Protein AF-A0A429SFB3-F1 (afdb_monomer_lite)

Secondary structure (DSSP, 8-state):
-PPPPP---GGG-PPPPPPPPPEEEEE-TTT--EEEEETTB-B-TTT--B--GGGSSSPPPPGGG-TTPPPTT-PPP--PPPPPPP----

pLDDT: mean 82.25, std 15.4, range [48.03, 98.44]

Sequence (90 aa):
MTPRPTRADPSAAAPAPLPAPEITEAECRRCGTYIAGLDGRYACGVCGWVNDHSEGHRRLPRADEDPDRPPAGRRPPRLLPGPPPPENGG

Structure (mmCIF, N/CA/C/O backbone):
data_AF-A0A429SFB3-F1
#
_entry.id   AF-A0A429SFB3-F1
#
loop_
_atom_site.group_PDB
_atom_site.id
_atom_site.type_symbol
_atom_site.label_atom_id
_atom_site.label_alt_id
_atom_site.label_comp_id
_atom_site.label_asym_id
_atom_site.label_entity_id
_atom_site.label_seq_id
_atom_site.pdbx_PDB_ins_code
_atom_site.Cartn_x
_atom_site.Cartn_y
_atom_site.Cartn_z
_atom_site.occupancy
_atom_site.B_iso_or_equiv
_atom_site.auth_seq_id
_atom_site.auth_comp_id
_atom_site.auth_asym_id
_atom_site.auth_atom_id
_atom_site.pdbx_PDB_model_num
ATOM 1 N N . MET A 1 1 ? 36.637 -34.085 -29.323 1.00 48.03 1 MET A N 1
ATOM 2 C CA . MET A 1 1 ? 35.770 -32.911 -29.558 1.00 48.03 1 MET A CA 1
ATOM 3 C C . MET A 1 1 ? 35.533 -32.252 -28.211 1.00 48.03 1 MET A C 1
ATOM 5 O O . MET A 1 1 ? 34.815 -32.810 -27.396 1.00 48.03 1 MET A O 1
ATOM 9 N N . THR A 1 2 ? 36.225 -31.157 -27.915 1.00 55.88 2 THR A N 1
ATOM 10 C CA . THR A 1 2 ? 36.014 -30.383 -26.685 1.00 55.88 2 THR A CA 1
ATOM 11 C C . THR A 1 2 ? 34.835 -29.427 -26.893 1.00 55.88 2 THR A C 1
ATOM 13 O O . THR A 1 2 ? 34.761 -28.798 -27.953 1.00 55.88 2 THR A O 1
ATOM 16 N N . PRO A 1 3 ? 33.892 -29.308 -25.941 1.00 65.88 3 PRO A N 1
ATOM 17 C CA . PRO A 1 3 ? 32.851 -28.297 -26.040 1.00 65.88 3 PRO A CA 1
ATOM 18 C C . PRO A 1 3 ? 33.486 -26.904 -25.949 1.00 65.88 3 PRO A C 1
ATOM 20 O O . PRO A 1 3 ? 34.362 -26.645 -25.123 1.00 65.88 3 PRO A O 1
ATOM 23 N N . ARG A 1 4 ? 33.055 -26.011 -26.840 1.00 64.06 4 ARG A N 1
ATOM 24 C CA . ARG A 1 4 ? 33.462 -24.604 -26.868 1.00 64.06 4 ARG A CA 1
ATOM 25 C C . ARG A 1 4 ? 32.885 -23.913 -25.624 1.00 64.06 4 ARG A C 1
ATOM 27 O O . ARG A 1 4 ? 31.682 -24.043 -25.408 1.00 64.06 4 ARG A O 1
ATOM 34 N N . PRO A 1 5 ? 33.679 -23.183 -24.820 1.00 60.19 5 PRO A N 1
ATOM 35 C CA . PRO A 1 5 ? 33.135 -22.451 -23.686 1.00 60.19 5 PRO A CA 1
ATOM 36 C C . PRO A 1 5 ? 32.197 -21.364 -24.215 1.00 60.19 5 PRO A C 1
ATOM 38 O O . PRO A 1 5 ? 32.609 -20.487 -24.980 1.00 60.19 5 PRO A O 1
ATOM 41 N N . THR A 1 6 ? 30.920 -21.454 -23.853 1.00 62.50 6 THR A N 1
ATOM 42 C CA . THR A 1 6 ? 29.932 -20.414 -24.127 1.00 62.50 6 THR A CA 1
ATOM 43 C C . THR A 1 6 ? 30.402 -19.153 -23.413 1.00 62.50 6 THR A C 1
ATOM 45 O O . THR A 1 6 ? 30.551 -19.144 -22.192 1.00 62.50 6 THR A O 1
ATOM 48 N N . ARG A 1 7 ? 30.698 -18.095 -24.172 1.00 61.84 7 ARG A N 1
ATOM 49 C CA . ARG A 1 7 ? 30.966 -16.770 -23.610 1.00 61.84 7 ARG A CA 1
ATOM 50 C C . ARG A 1 7 ? 29.733 -16.386 -22.792 1.00 61.84 7 ARG A C 1
ATOM 52 O O . ARG A 1 7 ? 28.658 -16.264 -23.371 1.00 61.84 7 ARG A O 1
ATOM 59 N N . ALA A 1 8 ? 29.882 -16.268 -21.474 1.00 59.62 8 ALA A N 1
ATOM 60 C CA . ALA A 1 8 ? 28.827 -15.744 -20.620 1.00 59.62 8 ALA A CA 1
ATOM 61 C C . ALA A 1 8 ? 28.444 -14.359 -21.151 1.00 59.62 8 ALA A C 1
ATOM 63 O O . ALA A 1 8 ? 29.312 -13.499 -21.328 1.00 59.62 8 ALA A O 1
ATOM 64 N N . ASP A 1 9 ? 27.172 -14.193 -21.491 1.00 57.31 9 ASP A N 1
ATOM 65 C CA . ASP A 1 9 ? 26.643 -12.929 -21.967 1.00 57.31 9 ASP A CA 1
ATOM 66 C C . ASP A 1 9 ? 26.654 -11.935 -20.789 1.00 57.31 9 ASP A C 1
ATOM 68 O O . ASP A 1 9 ? 25.983 -12.187 -19.783 1.00 57.31 9 ASP A O 1
ATOM 72 N N . PRO A 1 10 ? 27.423 -10.831 -20.842 1.00 52.50 10 PRO A N 1
ATOM 73 C CA . PRO A 1 10 ? 27.431 -9.836 -19.770 1.00 52.50 10 PRO A CA 1
ATOM 74 C C . PRO A 1 10 ? 26.069 -9.137 -19.612 1.00 52.50 10 PRO A C 1
ATOM 76 O O . PRO A 1 10 ? 25.850 -8.466 -18.606 1.00 52.50 10 PRO A O 1
ATOM 79 N N . SER A 1 11 ? 25.139 -9.318 -20.561 1.00 53.69 11 SER A N 1
ATOM 80 C CA . SER A 1 11 ? 23.774 -8.789 -20.494 1.00 53.69 11 SER A CA 1
ATOM 81 C C . SER A 1 11 ? 22.871 -9.503 -19.476 1.00 53.69 11 SER A C 1
ATOM 83 O O . SER A 1 11 ? 21.735 -9.074 -19.288 1.00 53.69 11 SER A O 1
ATOM 85 N N . ALA A 1 12 ? 23.345 -10.567 -18.818 1.00 56.38 12 ALA A N 1
ATOM 86 C CA . ALA A 1 12 ? 2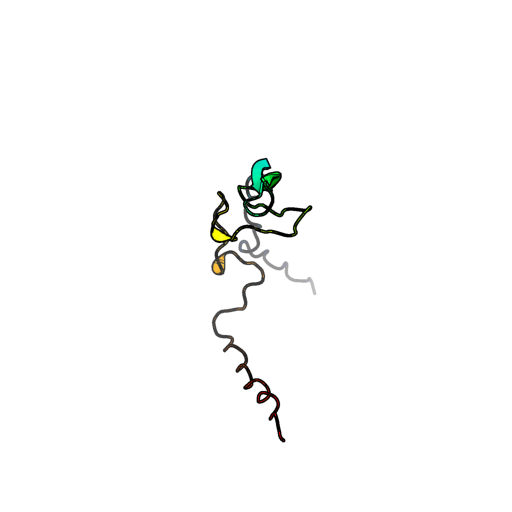2.620 -11.274 -17.758 1.00 56.38 12 ALA A CA 1
ATOM 87 C C . ALA A 1 12 ? 23.036 -10.845 -16.335 1.00 56.38 12 ALA A C 1
ATOM 89 O O . ALA A 1 12 ? 22.781 -11.569 -15.371 1.00 56.38 12 ALA A O 1
ATOM 90 N N . ALA A 1 13 ? 23.704 -9.697 -16.176 1.00 61.47 13 ALA A N 1
ATOM 91 C CA . ALA A 1 13 ? 23.911 -9.124 -14.851 1.00 61.47 13 ALA A CA 1
ATOM 92 C C . ALA A 1 13 ? 22.540 -8.763 -14.257 1.00 61.47 13 ALA A C 1
ATOM 94 O O . ALA A 1 13 ? 21.878 -7.841 -14.734 1.00 61.47 13 ALA A O 1
ATOM 95 N N . ALA A 1 14 ? 22.100 -9.521 -13.248 1.00 62.50 14 ALA A N 1
ATOM 96 C CA . ALA A 1 14 ? 20.860 -9.240 -12.539 1.00 62.50 14 ALA A CA 1
ATOM 97 C C . ALA A 1 14 ? 20.879 -7.783 -12.042 1.00 62.50 14 ALA A C 1
ATOM 99 O O . ALA A 1 14 ? 21.910 -7.343 -11.516 1.00 62.50 14 ALA A O 1
ATOM 100 N N . PRO A 1 15 ? 19.784 -7.020 -12.217 1.00 63.94 15 PRO A N 1
ATOM 101 C CA . PRO A 1 15 ? 19.727 -5.658 -11.713 1.00 63.94 15 PRO A CA 1
ATOM 102 C C . PRO A 1 15 ? 20.007 -5.658 -10.207 1.00 63.94 15 PRO A C 1
ATOM 104 O O . PRO A 1 15 ? 19.632 -6.591 -9.491 1.00 63.94 15 PRO A O 1
ATOM 107 N N . ALA A 1 16 ? 20.692 -4.614 -9.734 1.00 68.50 16 ALA A N 1
ATOM 108 C CA . ALA A 1 16 ? 20.955 -4.449 -8.311 1.00 68.50 16 ALA A CA 1
ATOM 109 C C . ALA A 1 16 ? 19.630 -4.532 -7.519 1.00 68.50 16 ALA A C 1
ATOM 111 O O . ALA A 1 16 ? 18.615 -4.013 -7.999 1.00 68.50 16 ALA A O 1
ATOM 112 N N . PRO A 1 17 ? 19.616 -5.167 -6.331 1.00 70.75 17 PRO A N 1
ATOM 113 C CA . PRO A 1 17 ? 18.401 -5.308 -5.539 1.00 70.75 17 PRO A CA 1
ATOM 114 C C . PRO A 1 17 ? 17.767 -3.944 -5.268 1.00 70.75 17 PRO A C 1
ATOM 116 O O . PRO A 1 17 ? 18.455 -2.999 -4.873 1.00 70.75 17 PRO A O 1
ATOM 119 N N . LEU A 1 18 ? 16.452 -3.844 -5.468 1.00 75.56 18 LEU A N 1
ATOM 120 C CA . LEU A 1 18 ? 15.710 -2.648 -5.089 1.00 75.56 18 LEU A CA 1
ATOM 121 C C . LEU A 1 18 ? 15.793 -2.448 -3.566 1.00 75.56 18 LEU A C 1
ATOM 123 O O . LEU A 1 18 ? 15.852 -3.434 -2.823 1.00 75.56 18 LEU A O 1
ATOM 127 N N . PRO A 1 19 ? 15.783 -1.192 -3.082 1.00 85.75 19 PRO A N 1
ATOM 128 C CA . PRO A 1 19 ? 15.713 -0.928 -1.652 1.00 85.75 19 PRO A CA 1
ATOM 129 C C . PRO A 1 19 ? 14.483 -1.607 -1.044 1.00 85.75 19 PRO A C 1
ATOM 131 O O . PRO A 1 19 ? 13.426 -1.690 -1.678 1.00 85.75 19 PRO A O 1
ATOM 134 N N . ALA A 1 20 ? 14.621 -2.063 0.202 1.00 90.69 20 ALA A N 1
ATOM 135 C CA . ALA A 1 20 ? 13.518 -2.674 0.930 1.00 90.69 20 ALA A CA 1
ATOM 136 C C . ALA A 1 20 ? 12.285 -1.741 0.935 1.00 90.69 20 ALA A C 1
ATOM 138 O O . ALA A 1 20 ? 12.437 -0.513 0.944 1.00 90.69 20 ALA A O 1
ATOM 139 N N . PRO A 1 21 ? 11.063 -2.289 0.847 1.00 93.06 21 PRO A N 1
ATOM 140 C CA . PRO A 1 21 ? 9.847 -1.501 0.994 1.00 93.06 21 PRO A CA 1
ATOM 141 C C . PRO A 1 21 ? 9.695 -0.994 2.428 1.00 93.06 21 PRO A C 1
ATOM 143 O O . PRO A 1 21 ? 10.091 -1.663 3.384 1.00 93.06 21 PRO A O 1
ATOM 146 N N . GLU A 1 22 ? 9.120 0.195 2.560 1.00 95.62 22 GLU A N 1
ATOM 147 C CA . GLU A 1 22 ? 8.828 0.820 3.845 1.00 95.62 22 GLU A CA 1
ATOM 148 C C . GLU A 1 22 ? 7.438 0.402 4.340 1.00 95.62 22 GLU A C 1
ATOM 150 O O . GLU A 1 22 ? 6.481 0.349 3.563 1.00 95.62 22 GLU A O 1
ATOM 155 N N . ILE A 1 23 ? 7.319 0.128 5.642 1.00 97.31 23 ILE A N 1
ATOM 156 C CA . ILE A 1 23 ? 6.020 -0.048 6.295 1.00 97.31 23 ILE A CA 1
ATOM 157 C C . ILE A 1 23 ? 5.456 1.336 6.604 1.00 97.31 23 ILE A C 1
ATOM 159 O O . ILE A 1 23 ? 6.081 2.134 7.293 1.00 97.31 23 ILE A O 1
ATOM 163 N N . THR A 1 24 ? 4.258 1.596 6.103 1.00 97.62 24 THR A N 1
ATOM 164 C CA . THR A 1 24 ? 3.535 2.863 6.258 1.00 97.62 24 THR A CA 1
ATOM 165 C C . THR A 1 24 ? 2.158 2.595 6.847 1.00 97.62 24 THR A C 1
ATOM 167 O O . THR A 1 24 ? 1.619 1.504 6.675 1.00 97.62 24 THR A O 1
ATOM 170 N N . GLU A 1 25 ? 1.559 3.580 7.508 1.00 98.12 25 GLU A N 1
ATOM 171 C CA . GLU A 1 25 ? 0.284 3.413 8.212 1.00 98.12 25 GLU A CA 1
ATOM 172 C C . GLU A 1 25 ? -0.709 4.513 7.815 1.00 98.12 25 GLU A C 1
ATOM 174 O O . GLU A 1 25 ? -0.306 5.646 7.546 1.00 98.12 25 GLU A O 1
ATOM 179 N N . ALA A 1 26 ? -2.000 4.182 7.735 1.00 97.69 26 ALA A N 1
ATOM 180 C CA . ALA A 1 26 ? -3.075 5.120 7.401 1.00 97.69 26 ALA A CA 1
ATOM 181 C C . ALA A 1 26 ? -4.451 4.598 7.851 1.00 97.69 26 ALA A C 1
ATOM 183 O O . ALA A 1 26 ? -4.622 3.419 8.152 1.00 97.69 26 ALA A O 1
ATOM 184 N N . GLU A 1 27 ? -5.466 5.462 7.842 1.00 98.31 27 GLU A N 1
ATOM 185 C CA . GLU A 1 27 ? -6.861 5.054 8.036 1.00 98.31 27 GLU A CA 1
ATOM 186 C C . GLU A 1 27 ? -7.492 4.571 6.721 1.00 98.31 27 GLU A C 1
ATOM 188 O O . GLU A 1 27 ? -7.319 5.162 5.650 1.00 98.31 27 GLU A O 1
ATOM 193 N N . CYS A 1 28 ? -8.277 3.495 6.791 1.00 98.25 28 CYS A N 1
ATOM 194 C CA . CYS A 1 28 ? -9.049 3.007 5.658 1.00 98.25 28 CYS A CA 1
ATOM 195 C C . CYS A 1 28 ? -10.097 4.044 5.241 1.00 98.25 28 CYS A C 1
ATOM 197 O O . CYS A 1 28 ? -11.019 4.347 5.996 1.00 98.25 28 CYS A O 1
ATOM 199 N N . ARG A 1 29 ? -10.046 4.491 3.982 1.00 97.44 29 ARG A N 1
ATOM 200 C CA . ARG A 1 29 ? -10.979 5.502 3.448 1.00 97.44 29 ARG A CA 1
ATOM 201 C C . ARG A 1 29 ? -12.436 5.037 3.360 1.00 97.44 29 ARG A C 1
ATOM 203 O O . ARG A 1 29 ? -13.317 5.850 3.103 1.00 97.44 29 ARG A O 1
ATOM 210 N N . ARG A 1 30 ? -12.694 3.736 3.536 1.00 98.25 30 ARG A N 1
ATOM 211 C CA . ARG A 1 30 ? -14.043 3.157 3.504 1.00 98.25 30 ARG A CA 1
ATOM 212 C C . ARG A 1 30 ? -14.637 2.935 4.894 1.00 98.25 30 ARG A C 1
ATOM 214 O O . ARG A 1 30 ? -15.799 3.261 5.094 1.00 98.25 30 ARG A O 1
ATOM 221 N N . CYS A 1 31 ? -13.885 2.351 5.828 1.00 98.31 31 CYS A N 1
ATOM 222 C CA . CYS A 1 31 ? -14.406 1.960 7.148 1.00 98.31 31 CYS A CA 1
ATOM 223 C C . CYS A 1 31 ? -13.660 2.577 8.340 1.00 98.31 31 CYS A C 1
ATOM 225 O O . CYS A 1 31 ? -13.986 2.254 9.477 1.00 98.31 31 CYS A O 1
ATOM 227 N N . GLY A 1 32 ? -12.654 3.424 8.107 1.00 98.19 32 GLY A N 1
ATOM 228 C CA . GLY A 1 32 ? -11.893 4.119 9.152 1.00 98.19 32 GLY A CA 1
ATOM 229 C C . GLY A 1 32 ? -10.899 3.250 9.928 1.00 98.19 32 GLY A C 1
ATOM 230 O O . GLY A 1 32 ? -10.173 3.760 10.769 1.00 98.19 32 GLY A O 1
ATOM 231 N N . THR A 1 33 ? -10.827 1.942 9.664 1.00 98.38 33 THR A N 1
ATOM 232 C CA . THR A 1 33 ? -9.867 1.055 10.339 1.00 98.38 33 THR A CA 1
ATOM 233 C C . THR A 1 33 ? -8.428 1.496 10.072 1.00 98.38 33 THR A C 1
ATOM 235 O O . THR A 1 33 ? -8.065 1.697 8.915 1.00 98.38 33 THR A O 1
ATOM 238 N N . TYR A 1 34 ? -7.603 1.579 11.118 1.00 98.31 34 TYR A N 1
ATOM 239 C CA . TYR A 1 34 ? -6.166 1.821 10.989 1.00 98.31 34 TYR A CA 1
ATOM 240 C C . TYR A 1 34 ? -5.470 0.604 10.368 1.00 98.31 34 TYR A C 1
ATOM 242 O O . TYR A 1 34 ? -5.647 -0.523 10.836 1.00 98.31 34 TYR A O 1
ATOM 250 N N . ILE A 1 35 ? -4.727 0.819 9.286 1.00 98.06 35 ILE A N 1
ATOM 251 C CA . ILE 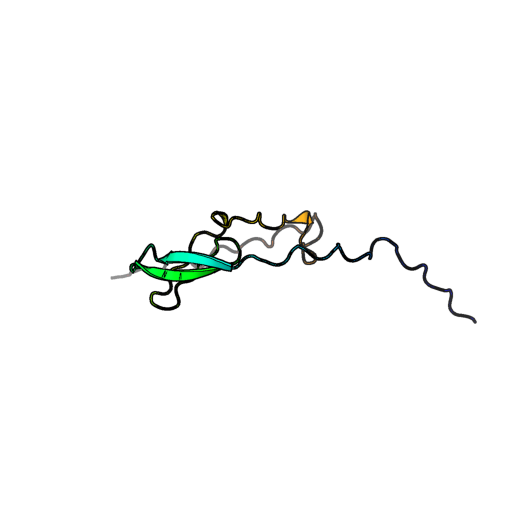A 1 35 ? -4.111 -0.235 8.479 1.00 98.06 35 ILE A CA 1
ATOM 252 C C . ILE A 1 35 ? -2.654 0.097 8.163 1.00 98.06 35 ILE A C 1
ATOM 254 O O . ILE A 1 35 ? -2.309 1.240 7.865 1.00 98.06 35 ILE A O 1
ATOM 258 N N . ALA A 1 36 ? -1.816 -0.936 8.178 1.00 98.06 36 ALA A N 1
ATOM 259 C CA . ALA A 1 36 ? -0.455 -0.874 7.669 1.00 98.06 36 ALA A CA 1
ATOM 260 C C . ALA A 1 36 ? -0.415 -1.288 6.187 1.00 98.06 36 ALA A C 1
ATOM 262 O O . ALA A 1 36 ? -1.220 -2.103 5.728 1.00 98.06 36 ALA A O 1
ATOM 263 N N . GLY A 1 37 ? 0.532 -0.731 5.440 1.00 96.94 37 GLY A N 1
ATOM 264 C CA . GLY A 1 37 ? 0.749 -0.965 4.016 1.00 96.94 37 GLY A CA 1
ATOM 265 C C . GLY A 1 37 ? 2.219 -0.809 3.629 1.00 96.94 37 GLY A C 1
ATOM 266 O O . GLY A 1 37 ? 3.035 -0.349 4.427 1.00 96.94 37 GLY A O 1
ATOM 267 N N . LEU A 1 38 ? 2.559 -1.188 2.397 1.00 96.88 38 LEU A N 1
ATOM 268 C CA . LEU A 1 38 ? 3.926 -1.096 1.871 1.00 96.88 38 LEU A CA 1
ATOM 269 C C . LEU A 1 38 ? 4.045 0.078 0.909 1.00 96.88 38 LEU A C 1
ATOM 271 O O . LEU A 1 38 ? 3.291 0.145 -0.061 1.00 96.88 38 LEU A O 1
ATOM 275 N N . ASP A 1 39 ? 4.994 0.980 1.152 1.00 96.88 39 ASP A N 1
ATOM 276 C CA . ASP A 1 39 ? 5.250 2.152 0.307 1.00 96.88 39 ASP A CA 1
ATOM 277 C C . ASP A 1 39 ? 3.953 2.931 -0.037 1.00 96.88 39 ASP A C 1
ATOM 279 O O . ASP A 1 39 ? 3.722 3.270 -1.199 1.00 96.88 39 ASP A O 1
ATOM 283 N N . GLY A 1 40 ? 3.052 3.157 0.930 1.00 97.06 40 GLY A N 1
ATOM 284 C CA . GLY A 1 40 ? 1.770 3.852 0.709 1.00 97.06 40 GLY A CA 1
ATOM 285 C C . GLY A 1 40 ? 0.699 3.042 -0.044 1.00 97.06 40 GLY A C 1
ATOM 286 O O . GLY A 1 40 ? -0.282 3.602 -0.538 1.00 97.06 40 GLY A O 1
ATOM 287 N N . ARG A 1 41 ? 0.872 1.722 -0.180 1.00 97.31 41 ARG A N 1
ATOM 288 C CA . ARG A 1 41 ? -0.106 0.807 -0.796 1.00 97.31 41 ARG A CA 1
ATOM 289 C C . ARG A 1 41 ? -0.857 0.062 0.289 1.00 97.31 41 ARG A C 1
ATOM 291 O O . ARG A 1 41 ? -0.260 -0.690 1.062 1.00 97.31 41 ARG A O 1
ATOM 298 N N . TYR A 1 42 ? -2.167 0.256 0.320 1.00 98.06 42 TYR A N 1
ATOM 299 C CA . TYR A 1 42 ? -3.023 -0.163 1.416 1.00 98.06 42 TYR A CA 1
ATOM 300 C C . TYR A 1 42 ? -4.095 -1.134 0.933 1.00 98.06 42 TYR A C 1
ATOM 302 O O . TYR A 1 42 ? -4.808 -0.867 -0.033 1.00 98.06 42 TYR A O 1
ATOM 310 N N . ALA A 1 43 ? -4.249 -2.236 1.662 1.00 97.94 43 ALA A N 1
ATOM 311 C CA . ALA A 1 43 ? -5.348 -3.176 1.501 1.00 97.94 43 ALA A CA 1
ATOM 312 C C . ALA A 1 43 ? -5.995 -3.415 2.868 1.00 97.94 43 ALA A C 1
ATOM 314 O O . ALA A 1 43 ? -5.352 -3.864 3.816 1.00 97.94 43 ALA A O 1
ATOM 315 N N . CYS A 1 44 ? -7.279 -3.092 2.986 1.00 98.44 44 CYS A N 1
ATOM 316 C CA . CYS A 1 44 ? -8.015 -3.244 4.227 1.00 98.44 44 CYS A CA 1
ATOM 317 C C . CYS A 1 44 ? -8.539 -4.676 4.363 1.00 98.44 44 CYS A C 1
ATOM 319 O O . CYS A 1 44 ? -9.499 -5.059 3.694 1.00 98.44 44 CYS A O 1
ATOM 321 N N . GLY A 1 45 ? -7.967 -5.438 5.296 1.00 96.81 45 GLY A N 1
ATOM 322 C CA . GLY A 1 45 ? -8.432 -6.792 5.620 1.00 96.81 45 GLY A CA 1
ATOM 323 C C . GLY A 1 45 ? -9.836 -6.859 6.237 1.00 96.81 45 GLY A C 1
ATOM 324 O O . GLY A 1 45 ? -10.403 -7.941 6.315 1.00 96.81 45 GLY A O 1
ATOM 325 N N . VAL A 1 46 ? -10.411 -5.724 6.658 1.00 98.00 46 VAL A N 1
ATOM 326 C CA . VAL A 1 46 ? -11.743 -5.669 7.289 1.00 98.00 46 VAL A CA 1
ATOM 327 C C . VAL A 1 46 ? -12.862 -5.505 6.262 1.00 98.00 46 VAL A C 1
ATOM 329 O O . VAL A 1 46 ? -13.842 -6.242 6.298 1.00 98.00 46 VAL A O 1
ATOM 332 N N . CYS A 1 47 ? -12.746 -4.537 5.347 1.00 98.31 47 CYS A N 1
ATOM 333 C CA . CYS A 1 47 ? -13.820 -4.201 4.399 1.00 98.31 47 CYS A CA 1
ATOM 334 C C . CYS A 1 47 ? -13.465 -4.448 2.923 1.00 98.31 47 CYS A C 1
ATOM 336 O O . CYS A 1 47 ? -14.253 -4.109 2.034 1.00 98.31 47 CYS A O 1
ATOM 338 N N . GLY A 1 48 ? -12.271 -4.985 2.654 1.00 97.88 48 GLY A N 1
ATOM 339 C CA . GLY A 1 48 ? -11.792 -5.321 1.312 1.00 97.88 48 GLY A CA 1
ATOM 340 C C . GLY A 1 48 ? -11.439 -4.122 0.429 1.00 97.88 48 GLY A C 1
ATOM 341 O O . GLY A 1 48 ? -11.190 -4.298 -0.759 1.00 97.88 48 GLY A O 1
ATOM 342 N N . TRP A 1 49 ? -11.439 -2.900 0.966 1.00 98.12 49 TRP A N 1
ATOM 343 C CA . TRP A 1 49 ? -11.009 -1.721 0.214 1.00 98.12 49 TRP A CA 1
ATOM 344 C C . TRP A 1 49 ? -9.504 -1.769 -0.076 1.00 98.12 49 TRP A C 1
ATOM 346 O O . TRP A 1 49 ? -8.715 -2.105 0.806 1.00 98.12 49 TRP A O 1
ATOM 356 N N . VAL A 1 50 ? -9.120 -1.377 -1.287 1.00 98.25 50 VAL A N 1
ATOM 357 C CA . VAL A 1 50 ? -7.729 -1.209 -1.724 1.00 98.25 50 VAL A CA 1
ATOM 358 C C . VAL A 1 50 ? -7.620 0.169 -2.374 1.00 98.25 50 VAL A C 1
ATOM 360 O O . VAL A 1 50 ? -8.552 0.581 -3.073 1.00 98.25 50 VAL A O 1
ATOM 363 N N . ASN A 1 51 ? -6.536 0.903 -2.117 1.00 97.12 51 ASN A N 1
ATOM 364 C CA . ASN A 1 51 ? -6.300 2.185 -2.789 1.00 97.12 51 ASN A CA 1
ATOM 365 C C . ASN A 1 51 ? -5.871 1.993 -4.249 1.00 97.12 51 ASN A C 1
ATOM 367 O O . ASN A 1 51 ? -5.497 0.890 -4.657 1.00 97.12 51 ASN A O 1
ATOM 371 N N . ASP A 1 52 ? -5.926 3.060 -5.052 1.00 96.94 52 ASP A N 1
ATOM 372 C CA . ASP A 1 52 ? -5.421 2.957 -6.414 1.00 96.94 52 ASP A CA 1
ATOM 373 C C . ASP A 1 52 ? -3.902 2.742 -6.403 1.00 96.94 52 ASP A C 1
ATOM 375 O O . ASP A 1 52 ? -3.147 3.326 -5.624 1.00 96.94 52 ASP A O 1
ATOM 379 N N . HIS A 1 53 ? -3.440 1.881 -7.300 1.00 93.00 53 HIS A N 1
ATOM 380 C CA . HIS A 1 53 ? -2.036 1.524 -7.419 1.00 93.00 53 HIS A CA 1
ATOM 381 C C . HIS A 1 53 ? -1.122 2.718 -7.758 1.00 93.00 53 HIS A C 1
ATOM 383 O O . HIS A 1 53 ? 0.079 2.657 -7.486 1.00 93.00 53 HIS A O 1
ATOM 389 N N . SER A 1 54 ? -1.624 3.806 -8.335 1.00 93.81 54 SER A N 1
ATOM 390 C CA . SER A 1 54 ? -0.802 4.995 -8.576 1.00 93.81 54 SER A CA 1
ATOM 391 C C . SER A 1 54 ? -0.537 5.814 -7.308 1.00 93.81 54 SER A C 1
ATOM 393 O O . SER A 1 54 ? 0.385 6.623 -7.300 1.00 93.81 54 SER A O 1
ATOM 395 N N . GLU A 1 55 ? -1.277 5.573 -6.223 1.00 95.50 55 GLU A N 1
ATOM 396 C CA . GLU A 1 55 ? -1.174 6.346 -4.979 1.00 95.50 55 GLU A CA 1
ATOM 397 C C . GLU A 1 55 ? 0.005 5.926 -4.083 1.00 95.50 55 GLU A C 1
ATOM 399 O O . GLU A 1 55 ? 0.274 6.577 -3.076 1.00 95.50 55 GLU A O 1
ATOM 404 N N . GLY A 1 56 ? 0.715 4.844 -4.421 1.00 95.31 56 GLY A N 1
ATOM 405 C CA . GLY A 1 56 ? 1.894 4.410 -3.670 1.00 95.31 56 GLY A CA 1
ATOM 406 C C . GLY A 1 56 ? 3.061 5.401 -3.775 1.00 95.31 56 GLY A C 1
ATOM 407 O O . GLY A 1 56 ? 3.319 5.973 -4.832 1.00 95.31 56 GLY A O 1
ATOM 408 N N . HIS A 1 57 ? 3.826 5.550 -2.695 1.00 94.44 57 HIS A N 1
ATOM 409 C CA . HIS A 1 57 ? 4.982 6.447 -2.598 1.00 94.44 57 HIS A CA 1
ATOM 410 C C . HIS A 1 57 ? 6.123 6.037 -3.538 1.00 94.44 57 HIS A C 1
ATOM 412 O O . HIS A 1 57 ? 6.869 6.878 -4.042 1.00 94.44 57 HIS A O 1
ATOM 418 N N . ARG A 1 58 ? 6.270 4.730 -3.787 1.00 91.62 58 ARG A N 1
ATOM 419 C CA . ARG A 1 58 ? 7.255 4.196 -4.728 1.00 91.62 58 ARG A CA 1
ATOM 420 C C . ARG A 1 58 ? 6.644 4.060 -6.118 1.00 91.62 58 ARG A C 1
ATOM 422 O O . ARG A 1 58 ? 5.600 3.420 -6.297 1.00 91.62 58 ARG A O 1
ATOM 429 N N . ARG A 1 59 ? 7.352 4.616 -7.110 1.00 90.44 59 ARG A N 1
ATOM 430 C CA . ARG A 1 59 ? 7.006 4.474 -8.529 1.00 90.44 59 ARG A CA 1
ATOM 431 C C . ARG A 1 59 ? 6.903 2.996 -8.900 1.00 90.44 59 ARG A C 1
ATOM 433 O O . ARG A 1 59 ? 7.725 2.187 -8.468 1.00 90.44 59 ARG A O 1
ATOM 440 N N . LEU A 1 60 ? 5.933 2.662 -9.737 1.00 87.44 60 LEU A N 1
ATOM 441 C CA . LEU A 1 60 ? 5.848 1.322 -10.299 1.00 87.44 60 LEU A CA 1
ATOM 442 C C . LEU A 1 60 ? 6.931 1.113 -11.368 1.00 87.44 60 LEU A C 1
ATOM 444 O O . LEU A 1 60 ? 7.294 2.080 -12.051 1.00 87.44 60 LEU A O 1
ATOM 448 N N . PRO A 1 61 ? 7.442 -0.124 -11.521 1.00 86.44 61 PRO A N 1
ATOM 449 C CA . PRO A 1 61 ? 8.300 -0.481 -12.642 1.00 86.44 61 PRO A CA 1
ATOM 450 C C . PRO A 1 61 ? 7.620 -0.154 -13.971 1.00 86.44 61 PRO A C 1
ATOM 452 O O . PRO A 1 61 ? 6.409 -0.337 -14.133 1.00 86.44 61 PRO A O 1
ATOM 455 N N . ARG A 1 62 ? 8.397 0.345 -14.928 1.00 87.19 62 ARG A N 1
ATOM 456 C CA . ARG A 1 62 ? 7.929 0.529 -16.300 1.00 87.19 62 ARG A CA 1
ATOM 457 C C . ARG A 1 62 ? 7.911 -0.800 -17.043 1.00 87.19 62 ARG A C 1
ATOM 459 O O . ARG A 1 62 ? 8.568 -1.759 -16.659 1.00 87.19 62 ARG A O 1
ATOM 466 N N . ALA A 1 63 ? 7.206 -0.828 -18.172 1.00 87.19 63 ALA A N 1
ATOM 467 C CA . ALA A 1 63 ? 7.123 -2.019 -19.010 1.00 87.19 63 ALA A CA 1
ATOM 468 C C . ALA A 1 63 ? 8.491 -2.486 -19.540 1.00 87.19 63 ALA A C 1
ATOM 470 O O . ALA A 1 63 ? 8.660 -3.662 -19.803 1.00 87.19 63 ALA A O 1
ATOM 471 N N . ASP A 1 64 ? 9.465 -1.597 -19.757 1.00 84.81 64 ASP A N 1
ATOM 472 C CA . ASP A 1 64 ? 10.842 -1.959 -20.143 1.00 84.81 64 ASP A CA 1
ATOM 473 C C . ASP A 1 64 ? 11.668 -2.563 -19.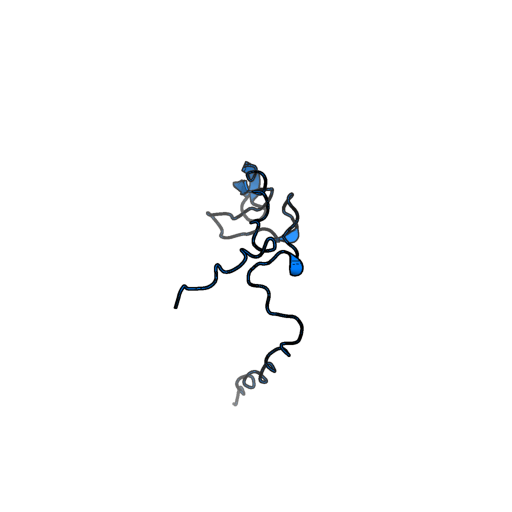008 1.00 84.81 64 ASP A C 1
ATOM 475 O O . ASP A 1 64 ? 12.668 -3.217 -19.285 1.00 84.81 64 ASP A O 1
ATOM 479 N N . GLU A 1 65 ? 11.228 -2.390 -17.765 1.00 86.12 65 GLU A N 1
ATOM 480 C CA . GLU A 1 65 ? 11.858 -2.954 -16.571 1.00 86.12 65 GLU A CA 1
ATOM 481 C C . GLU A 1 65 ? 11.246 -4.316 -16.185 1.00 86.12 65 GLU A C 1
ATOM 483 O O . GLU A 1 65 ? 11.743 -4.971 -15.272 1.00 86.12 65 GLU A O 1
ATOM 488 N N . ASP A 1 66 ? 10.173 -4.740 -16.863 1.00 85.00 66 ASP A N 1
ATOM 489 C CA . ASP A 1 66 ? 9.492 -6.013 -16.627 1.00 85.00 66 ASP A CA 1
ATOM 490 C C . ASP A 1 66 ? 10.250 -7.172 -17.314 1.00 85.00 66 ASP A C 1
ATOM 492 O O . ASP A 1 66 ? 10.346 -7.195 -18.547 1.00 85.00 66 ASP A O 1
ATOM 496 N N . PRO A 1 67 ? 10.796 -8.146 -16.557 1.00 85.19 67 PRO A N 1
ATOM 497 C CA . PRO A 1 67 ? 11.519 -9.285 -17.124 1.00 85.19 67 PRO A CA 1
ATOM 498 C C . PRO A 1 67 ? 10.627 -10.201 -17.971 1.00 85.19 67 PRO A C 1
ATOM 500 O O . PRO A 1 67 ? 11.129 -10.874 -18.872 1.00 85.19 67 PRO A O 1
ATOM 503 N N . ASP A 1 68 ? 9.317 -10.194 -17.724 1.00 86.56 68 ASP A N 1
ATOM 504 C CA . ASP A 1 68 ? 8.333 -10.976 -18.467 1.00 86.56 68 ASP A CA 1
ATOM 505 C C . ASP A 1 68 ? 7.721 -10.174 -19.632 1.00 86.56 68 ASP A C 1
ATOM 507 O O . ASP A 1 68 ? 6.800 -10.650 -20.314 1.00 86.56 68 ASP A O 1
ATOM 511 N N . ARG A 1 69 ? 8.237 -8.963 -19.917 1.00 82.62 69 ARG A N 1
ATOM 512 C CA . ARG A 1 69 ? 7.728 -8.112 -20.997 1.00 82.62 69 ARG A CA 1
ATOM 513 C C . ARG A 1 69 ? 7.790 -8.859 -22.337 1.00 82.62 69 ARG A C 1
ATOM 515 O O . ARG A 1 69 ? 8.870 -9.265 -22.778 1.00 82.62 69 ARG A O 1
ATOM 522 N N . PRO A 1 70 ? 6.672 -8.963 -23.081 1.00 81.62 70 PRO A N 1
ATOM 523 C CA . PRO A 1 70 ? 6.706 -9.536 -24.416 1.00 81.62 70 PRO A CA 1
ATOM 524 C C . PRO A 1 70 ? 7.572 -8.679 -25.359 1.00 81.62 70 PRO A C 1
ATOM 526 O O . PRO A 1 70 ? 7.536 -7.444 -25.288 1.00 81.62 70 PRO A O 1
ATOM 529 N N . PRO A 1 71 ? 8.312 -9.307 -26.293 1.00 78.94 71 PRO A N 1
ATOM 530 C CA . PRO A 1 71 ? 9.133 -8.582 -27.251 1.00 78.94 71 PRO A CA 1
ATOM 531 C C . PRO A 1 71 ? 8.267 -7.657 -28.113 1.00 78.94 71 PRO A C 1
ATOM 533 O O . PRO A 1 71 ? 7.158 -8.014 -28.534 1.00 78.94 71 PRO A O 1
ATOM 536 N N . ALA A 1 72 ? 8.788 -6.459 -28.385 1.00 72.38 72 ALA A N 1
ATOM 537 C CA . ALA A 1 72 ? 8.127 -5.480 -29.237 1.00 72.38 72 ALA A CA 1
ATOM 538 C C . ALA A 1 72 ? 7.828 -6.102 -30.615 1.00 72.38 72 ALA A C 1
ATOM 540 O O . ALA A 1 72 ? 8.728 -6.606 -31.281 1.00 72.38 72 ALA A O 1
ATOM 541 N N . GLY A 1 73 ? 6.556 -6.097 -31.027 1.00 68.12 73 GLY A N 1
ATOM 542 C CA . GLY A 1 73 ? 6.122 -6.634 -32.325 1.00 68.12 73 GLY A CA 1
ATOM 543 C C . GLY A 1 73 ? 5.147 -7.811 -32.263 1.00 68.12 73 GLY A C 1
ATOM 544 O O . GLY A 1 73 ? 4.566 -8.163 -33.291 1.00 68.12 73 GLY A O 1
ATOM 545 N N . ARG A 1 74 ? 4.867 -8.387 -31.082 1.00 60.47 74 ARG A N 1
ATOM 546 C CA . ARG A 1 74 ? 3.680 -9.244 -30.939 1.00 60.47 74 ARG A CA 1
ATOM 547 C C . ARG A 1 74 ? 2.430 -8.373 -31.036 1.00 60.47 74 ARG A C 1
ATOM 549 O O . ARG A 1 74 ? 2.079 -7.658 -30.102 1.00 60.47 74 ARG A O 1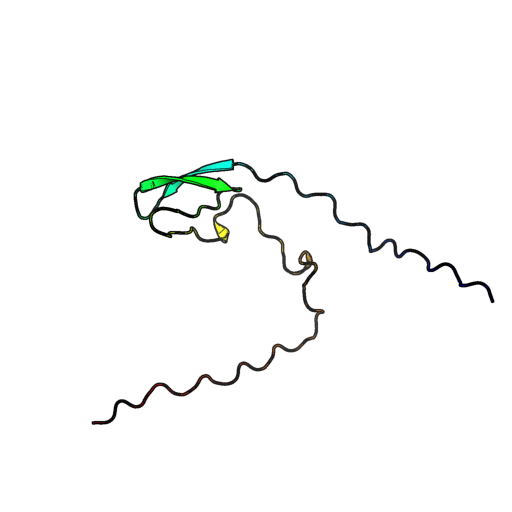
ATOM 556 N N . ARG A 1 75 ? 1.770 -8.425 -32.195 1.00 67.44 75 ARG A N 1
ATOM 557 C CA . ARG A 1 75 ? 0.426 -7.874 -32.384 1.00 67.44 75 ARG A CA 1
ATOM 558 C C . ARG A 1 75 ? -0.462 -8.437 -31.265 1.00 67.44 75 ARG A C 1
ATOM 560 O O . ARG A 1 75 ? -0.459 -9.660 -31.095 1.00 67.44 75 ARG A O 1
ATOM 567 N N . PRO A 1 76 ? -1.185 -7.599 -30.500 1.00 65.50 76 PRO A N 1
ATOM 568 C CA . PRO A 1 76 ? -2.104 -8.111 -29.495 1.00 65.50 76 PRO A CA 1
ATOM 569 C C . PRO A 1 76 ? -3.068 -9.092 -30.176 1.00 65.50 76 PRO A C 1
ATOM 571 O O . PRO A 1 76 ? -3.464 -8.841 -31.327 1.00 65.50 76 PRO A O 1
ATOM 574 N N . PRO A 1 77 ? -3.436 -10.209 -29.521 1.00 65.88 77 PRO A N 1
ATOM 575 C CA . PRO A 1 77 ? -4.529 -11.033 -30.008 1.00 65.88 77 PRO A CA 1
ATOM 576 C C . PRO A 1 77 ? -5.713 -10.104 -30.266 1.00 65.88 77 PRO A C 1
ATOM 578 O O . PRO A 1 77 ? -6.024 -9.256 -29.427 1.00 65.88 77 PRO A O 1
ATOM 581 N N . ARG A 1 78 ? -6.346 -10.206 -31.440 1.00 72.50 78 ARG A N 1
ATOM 582 C CA . ARG A 1 78 ? -7.621 -9.517 -31.646 1.00 72.50 78 ARG A CA 1
ATOM 583 C C . ARG A 1 78 ? -8.544 -9.993 -30.527 1.00 72.50 78 ARG A C 1
ATOM 585 O O . ARG A 1 78 ? -8.851 -11.181 -30.481 1.00 72.50 78 ARG A O 1
ATOM 592 N N . LEU A 1 79 ? -8.942 -9.085 -29.635 1.00 72.50 79 LEU A N 1
ATOM 593 C CA . LEU A 1 79 ? -10.075 -9.313 -28.747 1.00 72.50 79 LEU A CA 1
ATOM 594 C C . LEU A 1 79 ? -11.243 -9.683 -29.659 1.00 72.50 79 LEU A C 1
ATOM 596 O O . LEU A 1 79 ? -11.673 -8.872 -30.482 1.00 72.50 79 LEU A O 1
ATOM 600 N N . LEU A 1 80 ? -11.668 -10.944 -29.594 1.00 75.50 80 LEU A N 1
ATOM 60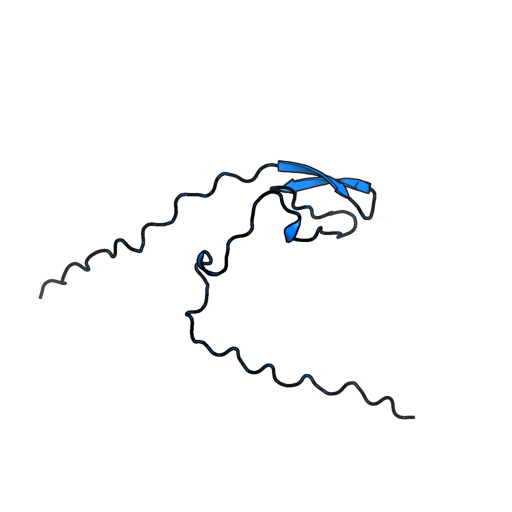1 C CA . LEU A 1 80 ? -12.893 -11.362 -30.253 1.00 75.50 80 LEU A CA 1
ATOM 602 C C . LEU A 1 80 ? -14.028 -10.510 -29.666 1.00 75.50 80 LEU A C 1
ATOM 604 O O . LEU A 1 80 ? -14.002 -10.236 -28.462 1.00 75.50 80 LEU A O 1
ATOM 608 N N . PRO A 1 81 ? -14.994 -10.060 -30.484 1.00 76.81 81 PRO A N 1
ATOM 609 C CA . PRO A 1 81 ? -16.189 -9.420 -29.961 1.00 76.81 81 PRO A CA 1
ATOM 610 C C . PRO A 1 81 ? -16.796 -10.309 -28.873 1.00 76.81 81 PRO A C 1
ATOM 612 O O . PRO A 1 81 ? -16.922 -11.521 -29.066 1.00 76.81 81 PRO A O 1
ATOM 615 N N . GLY A 1 82 ? -17.123 -9.715 -27.724 1.00 74.50 82 GLY A N 1
ATOM 616 C CA . GLY A 1 82 ? -17.849 -10.422 -26.674 1.00 74.50 82 GLY A CA 1
ATOM 617 C C . GLY A 1 82 ? -19.199 -10.936 -27.194 1.00 74.50 82 GLY A C 1
ATOM 618 O O . GLY A 1 82 ? -19.711 -10.406 -28.186 1.00 74.50 82 GLY A O 1
ATOM 619 N N . PRO A 1 83 ? -19.777 -11.969 -26.559 1.00 79.31 83 PRO A N 1
ATOM 620 C CA . PRO A 1 83 ? -21.110 -12.439 -26.913 1.00 79.31 83 PRO A CA 1
ATOM 621 C C . PRO A 1 83 ? -22.128 -11.289 -26.802 1.00 79.31 83 PRO A C 1
ATOM 623 O O . PRO A 1 83 ? -21.973 -10.426 -25.929 1.00 79.31 83 PRO A O 1
ATOM 626 N N . PRO A 1 84 ? -23.151 -11.245 -27.677 1.00 78.06 84 PRO A N 1
ATOM 627 C 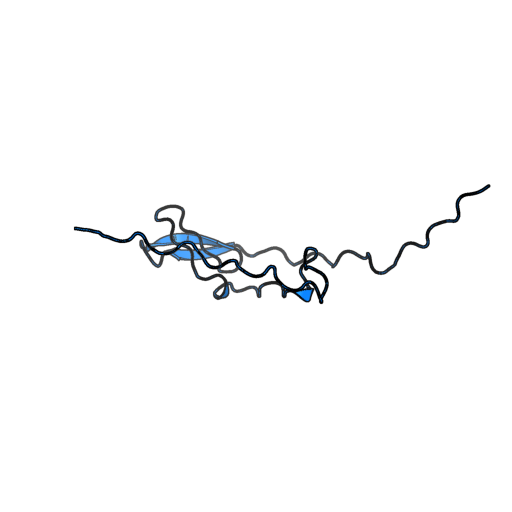CA . PRO A 1 84 ? -24.206 -10.246 -27.569 1.00 78.06 84 PRO A CA 1
ATOM 628 C C . PRO A 1 84 ? -24.909 -10.361 -26.204 1.00 78.06 84 PRO A C 1
ATOM 630 O O . PRO A 1 84 ? -24.994 -11.463 -25.652 1.00 78.06 84 PRO A O 1
ATOM 633 N N . PRO A 1 85 ? -25.397 -9.242 -25.637 1.00 78.12 85 PRO A N 1
ATOM 634 C CA . PRO A 1 85 ? -26.176 -9.282 -24.405 1.00 78.12 85 PRO A CA 1
ATOM 635 C C . PRO A 1 85 ? -27.433 -10.147 -24.600 1.00 78.12 85 PRO A C 1
ATOM 637 O O . PRO A 1 85 ? -27.957 -10.195 -25.716 1.00 78.12 85 PRO A O 1
ATOM 640 N N . PRO A 1 86 ? -27.929 -10.819 -23.543 1.00 74.25 86 PRO A N 1
ATOM 641 C CA . PRO A 1 86 ? -29.129 -11.636 -23.646 1.00 74.25 86 PRO A CA 1
ATOM 642 C C . PRO A 1 86 ? -30.315 -10.775 -24.089 1.00 74.25 86 PRO A C 1
ATOM 644 O O . PRO A 1 86 ? -30.624 -9.742 -23.487 1.00 74.25 86 PRO A O 1
ATOM 647 N N . GLU A 1 87 ? -30.965 -11.214 -25.161 1.00 70.06 87 GLU A N 1
ATOM 648 C CA . GLU A 1 87 ? -32.233 -10.675 -25.627 1.00 70.06 87 GLU A CA 1
ATOM 649 C C . GLU A 1 87 ? -33.309 -10.955 -24.569 1.00 70.06 87 GLU A C 1
ATOM 651 O O . GLU A 1 87 ? -33.708 -12.094 -24.336 1.00 70.06 87 GLU A O 1
ATOM 656 N N . ASN A 1 88 ? -33.757 -9.913 -23.866 1.00 68.75 88 ASN A N 1
ATOM 657 C CA . ASN A 1 88 ? -34.947 -10.015 -23.028 1.00 68.75 88 ASN A CA 1
ATOM 658 C C . ASN A 1 88 ? -36.164 -10.024 -23.957 1.00 68.75 88 ASN A C 1
ATOM 660 O O . ASN A 1 88 ? -36.616 -8.970 -24.405 1.00 68.75 88 ASN A O 1
ATOM 664 N N . GLY A 1 89 ? -36.645 -11.220 -24.287 1.00 61.78 89 GLY A N 1
ATOM 665 C CA . GLY A 1 89 ? -37.887 -11.423 -25.020 1.00 61.78 89 GLY A CA 1
ATOM 666 C C . GLY A 1 89 ? -39.047 -11.743 -24.079 1.00 61.78 89 GLY A C 1
ATOM 667 O O . GLY A 1 89 ? -39.033 -12.808 -23.471 1.00 61.78 89 GLY A O 1
ATOM 668 N N . GLY A 1 90 ? -40.034 -10.838 -24.047 1.00 48.12 90 GLY A N 1
ATOM 669 C CA . GLY A 1 90 ? -41.470 -11.125 -23.869 1.00 48.12 90 GLY A CA 1
ATOM 670 C C . GLY A 1 90 ? -41.973 -11.432 -22.470 1.00 48.12 90 GLY A C 1
ATOM 671 O O . GLY A 1 90 ? -42.001 -12.631 -22.128 1.00 48.12 90 GLY A O 1
#

Radius of gyration: 23.23 Å; chains: 1; bounding box: 78×39×43 Å

Foldseek 3Di:
DDDDPDDPDPVPPDPDDDPDWDWDWDADPPPRDIFIDTQQWTADPPPRDTDDPVRGNDDDDDLVRDPPRDDPPPDPPPPDDDDDDDDPDD